Protein AF-A0A2A5HEH4-F1 (afdb_monomer_lite)

Structure (mmCIF, N/CA/C/O backbone):
data_AF-A0A2A5HEH4-F1
#
_entry.id   AF-A0A2A5HEH4-F1
#
loop_
_atom_site.group_PDB
_atom_site.id
_atom_site.type_symbol
_atom_site.label_atom_id
_atom_site.label_alt_id
_atom_site.label_comp_id
_atom_site.label_asym_id
_atom_site.label_entity_id
_atom_site.label_seq_id
_atom_site.pdbx_PDB_ins_code
_atom_site.Cartn_x
_atom_site.Cartn_y
_atom_site.Cartn_z
_atom_site.occupancy
_atom_site.B_iso_or_equiv
_atom_site.auth_seq_id
_atom_site.auth_comp_id
_atom_site.auth_asym_id
_atom_site.auth_atom_id
_atom_site.pdbx_PDB_model_num
ATOM 1 N N . MET A 1 1 ? -3.241 9.860 17.869 1.00 51.69 1 MET A N 1
ATOM 2 C CA . MET A 1 1 ? -3.088 9.216 16.545 1.00 51.69 1 MET 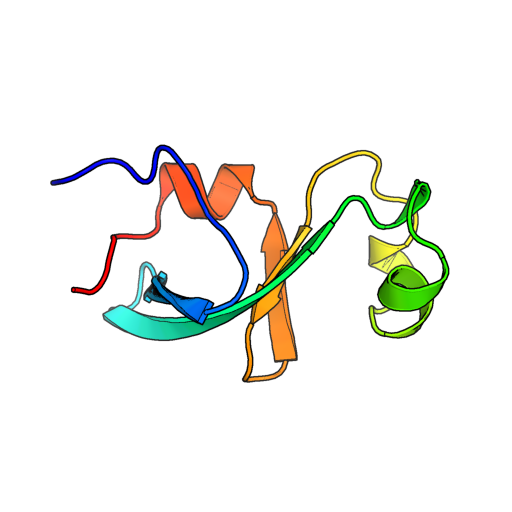A CA 1
ATOM 3 C C . MET A 1 1 ? -1.723 8.547 16.489 1.00 51.69 1 MET A C 1
ATOM 5 O O . MET A 1 1 ? -0.725 9.253 16.566 1.00 51.69 1 MET A O 1
ATOM 9 N N . GLN A 1 2 ? -1.652 7.214 16.442 1.00 53.00 2 GLN A N 1
ATOM 10 C CA . GLN A 1 2 ? -0.367 6.520 16.299 1.00 53.00 2 GLN A CA 1
ATOM 11 C C . GLN A 1 2 ? 0.089 6.591 14.837 1.00 53.00 2 GLN A C 1
ATOM 13 O O . GLN A 1 2 ? -0.659 6.239 13.927 1.00 53.00 2 GLN A O 1
ATOM 18 N N . LYS A 1 3 ? 1.305 7.091 14.610 1.00 57.06 3 LYS A N 1
ATOM 19 C CA . LYS A 1 3 ? 1.907 7.210 13.278 1.00 57.06 3 LYS A CA 1
ATOM 20 C C . LYS A 1 3 ? 2.414 5.831 12.843 1.00 57.06 3 LYS A C 1
ATOM 22 O O . LYS A 1 3 ? 3.146 5.197 13.598 1.00 57.06 3 LYS A O 1
ATOM 27 N N . LEU A 1 4 ? 2.064 5.380 11.637 1.00 68.06 4 LEU A N 1
ATOM 28 C CA . LEU A 1 4 ? 2.537 4.107 11.072 1.00 68.06 4 LEU A CA 1
ATOM 29 C C . LEU A 1 4 ? 4.051 4.180 10.795 1.00 68.06 4 LEU A C 1
ATOM 31 O O . LEU A 1 4 ? 4.499 4.632 9.738 1.00 68.06 4 LEU A O 1
ATOM 35 N N . THR A 1 5 ? 4.869 3.775 11.766 1.00 67.69 5 THR A N 1
ATOM 36 C CA . THR A 1 5 ? 6.337 3.781 11.653 1.00 67.69 5 THR A CA 1
ATOM 37 C C . THR A 1 5 ? 6.832 2.649 10.753 1.00 67.69 5 THR A C 1
ATOM 39 O O . THR A 1 5 ? 7.684 2.879 9.884 1.00 67.69 5 THR A O 1
ATOM 42 N N . SER A 1 6 ? 6.228 1.465 10.882 1.00 78.81 6 SER A N 1
ATOM 43 C CA . SER A 1 6 ? 6.516 0.273 10.085 1.00 78.81 6 SER A CA 1
ATOM 44 C C . SER A 1 6 ? 5.234 -0.314 9.496 1.00 78.81 6 SER A C 1
ATOM 46 O O . SER A 1 6 ? 4.207 -0.353 10.166 1.00 78.81 6 SER A O 1
ATOM 48 N N . ILE A 1 7 ? 5.295 -0.743 8.233 1.00 85.38 7 ILE A N 1
ATOM 49 C CA . ILE A 1 7 ? 4.200 -1.419 7.528 1.00 85.38 7 ILE A CA 1
ATOM 50 C C . ILE A 1 7 ? 4.784 -2.646 6.846 1.00 85.38 7 ILE A C 1
ATOM 52 O O . ILE A 1 7 ? 5.748 -2.533 6.085 1.00 85.38 7 ILE A O 1
ATOM 56 N N . ALA A 1 8 ? 4.181 -3.795 7.117 1.00 88.81 8 ALA A N 1
ATOM 57 C CA . ALA A 1 8 ? 4.537 -5.088 6.551 1.00 88.81 8 ALA A CA 1
ATOM 58 C C . ALA A 1 8 ? 3.283 -5.823 6.055 1.00 88.81 8 ALA A C 1
ATOM 60 O O . ALA A 1 8 ? 2.157 -5.390 6.310 1.00 88.81 8 ALA A O 1
ATOM 61 N N . SER A 1 9 ? 3.474 -6.948 5.365 1.00 90.88 9 SER A N 1
ATOM 62 C CA . SER A 1 9 ? 2.371 -7.868 5.059 1.00 90.88 9 SER A CA 1
ATOM 63 C C . SER A 1 9 ? 1.611 -8.253 6.338 1.00 90.88 9 SER A C 1
ATOM 65 O O . SER A 1 9 ? 2.208 -8.367 7.408 1.00 90.88 9 SER A O 1
ATOM 67 N N . GLY A 1 10 ? 0.288 -8.361 6.243 1.00 92.12 10 GLY A N 1
ATOM 68 C CA . GLY A 1 10 ? -0.626 -8.597 7.362 1.00 92.12 10 GLY A CA 1
ATOM 69 C C . GLY A 1 10 ? -0.982 -7.354 8.185 1.00 92.12 10 GLY A C 1
ATOM 70 O O . GLY A 1 10 ? -1.910 -7.411 8.989 1.00 92.12 10 GLY A O 1
ATOM 71 N N . THR A 1 11 ? -0.306 -6.216 7.979 1.00 92.00 11 THR A N 1
ATOM 72 C CA . THR A 1 11 ? -0.623 -4.979 8.713 1.00 92.00 11 THR A CA 1
ATOM 73 C C . THR A 1 11 ? -2.032 -4.510 8.365 1.00 92.00 11 THR A C 1
ATOM 75 O O . THR A 1 11 ? -2.376 -4.385 7.188 1.00 92.00 11 THR A O 1
ATOM 78 N N . ARG A 1 12 ? -2.837 -4.215 9.386 1.00 93.50 12 ARG A N 1
ATOM 79 C CA . ARG A 1 12 ? -4.171 -3.638 9.221 1.00 93.50 12 ARG A CA 1
ATOM 80 C C . ARG A 1 12 ? -4.094 -2.120 9.315 1.00 93.50 12 ARG A C 1
ATOM 82 O O . ARG A 1 12 ? -3.484 -1.563 10.228 1.00 93.50 12 ARG A O 1
ATOM 89 N N . VAL A 1 13 ? -4.712 -1.445 8.358 1.00 93.06 13 VAL A N 1
ATOM 90 C CA . VAL A 1 13 ? -4.785 0.016 8.309 1.00 93.06 13 VAL A CA 1
ATOM 91 C C . VAL A 1 13 ? -6.209 0.459 8.006 1.00 93.06 13 VAL A C 1
ATOM 93 O O . VAL A 1 13 ? -6.978 -0.268 7.383 1.00 93.06 13 VAL A O 1
ATOM 96 N N . LEU A 1 14 ? -6.556 1.669 8.420 1.00 93.69 14 LEU A N 1
ATOM 97 C CA . LEU A 1 14 ? -7.771 2.354 8.002 1.00 93.69 14 LEU A CA 1
ATOM 98 C C . LEU A 1 14 ? -7.413 3.362 6.920 1.00 93.69 14 LEU A C 1
ATOM 100 O O . LEU A 1 14 ? -6.512 4.187 7.102 1.00 93.69 14 LEU A O 1
ATOM 104 N N . SER A 1 15 ? -8.120 3.282 5.796 1.00 92.06 15 SER A N 1
ATOM 105 C CA . SER A 1 15 ? -8.032 4.286 4.744 1.00 92.06 15 SER A CA 1
ATOM 106 C C . SER A 1 15 ? -8.550 5.644 5.238 1.00 92.06 15 SER A C 1
ATOM 108 O O . SER A 1 15 ? -9.287 5.699 6.227 1.00 92.06 15 SER A O 1
ATOM 110 N N . PRO A 1 16 ? -8.247 6.748 4.533 1.00 88.25 16 PRO A N 1
ATOM 111 C CA . PRO A 1 16 ? -8.772 8.070 4.882 1.00 88.25 16 PRO A CA 1
ATOM 112 C C . PRO A 1 16 ? -10.308 8.133 4.901 1.00 88.25 16 PRO A C 1
ATOM 114 O O . PRO A 1 16 ? -10.883 8.935 5.626 1.00 88.25 16 PRO A O 1
ATOM 117 N N . GLY A 1 17 ? -10.975 7.263 4.133 1.00 89.12 17 GLY A N 1
ATOM 118 C CA . GLY A 1 17 ? -12.432 7.110 4.133 1.00 89.12 17 GLY A CA 1
ATOM 119 C C . GLY A 1 17 ? -12.975 6.180 5.226 1.00 89.12 17 GLY A C 1
ATOM 120 O O . GLY A 1 17 ? -14.141 5.809 5.167 1.00 89.12 17 GLY A O 1
ATOM 121 N N . GLY A 1 18 ? -12.143 5.737 6.175 1.00 89.12 18 GLY A N 1
ATOM 122 C CA . GLY A 1 18 ? -12.538 4.845 7.271 1.00 89.12 18 GLY A CA 1
ATOM 123 C C . GLY A 1 18 ? -12.690 3.371 6.884 1.00 89.12 18 GLY A C 1
ATOM 124 O O . GLY A 1 18 ? -13.202 2.583 7.676 1.00 89.12 18 GLY A O 1
ATOM 125 N N . ARG A 1 19 ? -12.254 2.962 5.683 1.00 90.81 19 ARG A N 1
ATOM 126 C CA . ARG A 1 19 ? -12.361 1.563 5.241 1.00 90.81 19 ARG A CA 1
ATOM 127 C C . ARG A 1 19 ? -11.190 0.740 5.792 1.00 90.81 19 ARG A C 1
ATOM 129 O O . ARG A 1 19 ? -10.043 1.137 5.567 1.00 90.81 19 ARG A O 1
ATOM 136 N N . PRO A 1 20 ? -11.437 -0.401 6.462 1.00 93.19 20 PRO A N 1
ATOM 137 C CA . PRO A 1 20 ? -10.369 -1.283 6.910 1.00 93.19 20 PRO A CA 1
ATOM 138 C C . PRO A 1 20 ? -9.730 -1.987 5.713 1.00 93.19 20 PRO A C 1
ATOM 140 O O . PRO A 1 20 ? -10.418 -2.510 4.835 1.00 93.19 20 PRO A O 1
ATOM 143 N N . LEU A 1 21 ? -8.403 -1.997 5.688 1.00 94.88 21 LEU A N 1
ATOM 144 C CA . LEU A 1 21 ? -7.587 -2.617 4.654 1.00 94.88 21 LEU A CA 1
ATOM 145 C C . LEU A 1 21 ? -6.491 -3.458 5.304 1.00 94.88 21 LEU A C 1
ATOM 147 O O . LEU A 1 21 ? -5.961 -3.118 6.362 1.00 94.88 21 LEU A O 1
ATOM 151 N N . VAL A 1 22 ? -6.135 -4.555 4.642 1.00 95.25 22 VAL A N 1
ATOM 152 C CA . VAL A 1 22 ? -5.056 -5.450 5.065 1.00 95.25 22 VAL A CA 1
ATOM 153 C C . VAL A 1 22 ? -3.966 -5.404 4.015 1.00 95.25 22 VAL A C 1
ATOM 155 O O . VAL A 1 22 ? -4.242 -5.575 2.829 1.00 95.25 22 VAL A O 1
ATOM 158 N N . VAL A 1 23 ? -2.737 -5.148 4.440 1.00 94.75 23 VAL A N 1
ATOM 159 C CA . VAL A 1 23 ? -1.576 -5.124 3.552 1.00 94.75 23 VAL A CA 1
ATOM 160 C C . VAL A 1 23 ? -1.235 -6.548 3.122 1.00 94.75 23 VAL A C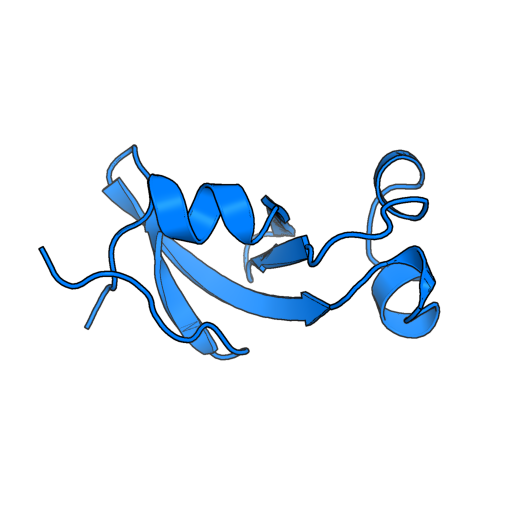 1
ATOM 162 O O . VAL A 1 23 ? -0.965 -7.396 3.965 1.00 94.75 23 VAL A O 1
ATOM 165 N N . ASP A 1 24 ? -1.210 -6.800 1.817 1.00 94.69 24 ASP A N 1
ATOM 166 C CA . ASP A 1 24 ? -0.754 -8.063 1.225 1.00 94.69 24 ASP A CA 1
ATOM 167 C C . ASP A 1 24 ? 0.765 -8.037 1.024 1.00 94.69 24 ASP A C 1
ATOM 169 O O . ASP A 1 24 ? 1.486 -8.919 1.486 1.00 94.69 24 ASP A O 1
ATOM 173 N N . ALA A 1 25 ? 1.278 -6.973 0.399 1.00 93.31 25 ALA A N 1
ATOM 174 C CA . ALA A 1 25 ? 2.693 -6.855 0.066 1.00 93.31 25 ALA A CA 1
ATOM 175 C C . ALA A 1 25 ? 3.197 -5.408 0.137 1.00 93.31 25 ALA A C 1
ATOM 177 O O . ALA A 1 25 ? 2.473 -4.456 -0.156 1.00 93.31 25 ALA A O 1
ATOM 178 N N . VAL A 1 26 ? 4.479 -5.249 0.479 1.00 93.75 26 VAL A N 1
ATOM 179 C CA . VAL A 1 26 ? 5.192 -3.964 0.445 1.00 93.75 26 VAL A CA 1
ATOM 180 C C . VAL A 1 26 ? 6.527 -4.163 -0.258 1.00 93.75 26 VAL A C 1
ATOM 182 O O . VAL A 1 26 ? 7.412 -4.829 0.271 1.00 93.75 26 VAL A O 1
ATOM 185 N N . PHE A 1 27 ? 6.697 -3.577 -1.439 1.00 94.50 27 PHE A N 1
ATOM 186 C CA . PHE A 1 27 ? 7.901 -3.772 -2.254 1.00 94.50 27 PHE A CA 1
ATOM 187 C C . PHE A 1 27 ? 8.168 -2.569 -3.161 1.00 94.50 27 PHE A C 1
ATOM 189 O O . PHE A 1 27 ? 7.346 -1.663 -3.272 1.00 94.50 27 PHE A O 1
ATOM 196 N N . VAL A 1 28 ? 9.339 -2.531 -3.799 1.00 94.12 28 VAL A N 1
ATOM 197 C CA . VAL A 1 28 ? 9.662 -1.543 -4.839 1.00 94.12 28 VAL A CA 1
ATOM 198 C C . VAL A 1 28 ? 9.469 -2.221 -6.198 1.00 94.12 28 VAL A C 1
ATOM 200 O O . VAL A 1 28 ? 10.269 -3.100 -6.520 1.00 94.12 28 VAL A O 1
ATOM 203 N N . PRO A 1 29 ? 8.454 -1.851 -7.004 1.00 92.31 29 PRO A N 1
ATOM 204 C CA . PRO A 1 29 ? 8.122 -2.578 -8.234 1.00 92.31 29 PRO A CA 1
ATOM 205 C C . PRO A 1 29 ? 9.282 -2.713 -9.219 1.00 92.31 29 PRO A C 1
ATOM 207 O O . PRO A 1 29 ? 9.457 -3.769 -9.819 1.00 92.31 29 PRO A O 1
ATOM 210 N N . LYS A 1 30 ? 10.121 -1.677 -9.330 1.00 91.38 30 LYS A N 1
ATOM 211 C CA . LYS A 1 30 ? 11.308 -1.704 -10.190 1.00 91.38 30 LYS A CA 1
ATOM 212 C C . LYS A 1 30 ? 12.348 -2.753 -9.763 1.00 91.38 30 LYS A C 1
ATOM 214 O O . LYS A 1 30 ? 13.110 -3.214 -10.604 1.00 91.38 30 LYS A O 1
ATOM 219 N N . HIS A 1 31 ? 12.425 -3.087 -8.473 1.00 92.38 31 HIS A N 1
ATOM 220 C CA . HIS A 1 31 ? 13.446 -3.990 -7.919 1.00 92.38 31 HIS A CA 1
ATOM 221 C C . HIS A 1 31 ? 12.927 -5.413 -7.691 1.00 92.38 31 HIS A C 1
ATOM 223 O O . HIS A 1 31 ? 13.721 -6.339 -7.576 1.00 92.38 31 HIS A O 1
ATOM 229 N N . ASP A 1 32 ? 11.609 -5.594 -7.635 1.00 89.19 32 ASP A N 1
ATOM 230 C CA . ASP A 1 32 ? 10.968 -6.886 -7.423 1.00 89.19 32 ASP A CA 1
ATOM 231 C C . ASP A 1 32 ? 10.081 -7.210 -8.625 1.00 89.19 32 ASP A C 1
ATOM 233 O O . ASP A 1 32 ? 8.905 -6.851 -8.677 1.00 89.19 32 ASP A O 1
ATOM 237 N N . ALA A 1 33 ? 10.665 -7.877 -9.621 1.00 85.56 33 ALA A N 1
ATOM 238 C CA . ALA A 1 33 ? 9.959 -8.237 -10.846 1.00 85.56 33 ALA A CA 1
ATOM 239 C C . ALA A 1 33 ? 8.834 -9.261 -10.604 1.00 85.56 33 ALA A C 1
ATOM 241 O O . ALA A 1 33 ? 7.839 -9.246 -11.332 1.00 85.56 33 ALA A O 1
ATOM 242 N N . SER A 1 34 ? 8.962 -10.126 -9.592 1.00 87.94 34 SER A N 1
ATOM 243 C CA . SER A 1 34 ? 7.952 -11.134 -9.255 1.00 87.94 34 SER A CA 1
ATOM 244 C C . SER A 1 34 ? 6.661 -10.466 -8.796 1.00 87.94 34 SER A C 1
ATOM 246 O O . SER A 1 34 ? 5.604 -10.676 -9.396 1.00 87.94 34 SER A O 1
ATOM 248 N N . ASN A 1 35 ? 6.750 -9.580 -7.804 1.00 85.06 35 ASN A N 1
ATOM 249 C CA . ASN A 1 35 ? 5.598 -8.801 -7.361 1.00 85.06 35 ASN A CA 1
ATOM 250 C C . ASN A 1 35 ? 5.237 -7.683 -8.357 1.00 85.06 35 ASN A C 1
ATOM 252 O O . ASN A 1 35 ? 4.065 -7.348 -8.525 1.00 85.06 35 ASN A O 1
ATOM 256 N N . GLY A 1 36 ? 6.211 -7.167 -9.109 1.00 83.88 36 GLY A N 1
ATOM 257 C CA . GLY A 1 36 ? 6.022 -6.197 -10.187 1.00 83.88 36 GLY A CA 1
ATOM 258 C C . GLY A 1 36 ? 5.087 -6.693 -11.297 1.00 83.88 36 GLY A C 1
ATOM 259 O O . GLY A 1 36 ? 4.297 -5.921 -11.837 1.00 83.88 36 GLY A O 1
ATOM 260 N N . ARG A 1 37 ? 5.095 -7.993 -11.615 1.00 86.50 37 ARG A N 1
ATOM 261 C CA . ARG A 1 37 ? 4.152 -8.581 -12.585 1.00 86.50 37 ARG A CA 1
ATOM 262 C C . ARG A 1 37 ? 2.700 -8.546 -12.100 1.00 86.50 37 ARG A C 1
ATOM 264 O O . ARG A 1 37 ? 1.811 -8.394 -12.936 1.00 86.50 37 ARG A O 1
ATOM 271 N N . ARG A 1 38 ? 2.472 -8.626 -10.782 1.00 85.56 38 ARG A N 1
ATOM 272 C CA . ARG A 1 38 ? 1.138 -8.592 -10.151 1.00 85.56 38 ARG A CA 1
ATOM 273 C C . ARG A 1 38 ? 0.497 -7.202 -10.193 1.00 85.56 38 ARG A C 1
ATOM 275 O O . ARG A 1 38 ? -0.715 -7.096 -10.053 1.00 85.56 38 ARG A O 1
ATOM 282 N N . VAL A 1 39 ? 1.286 -6.146 -10.406 1.00 88.00 39 VAL A N 1
ATOM 283 C CA . VAL A 1 39 ? 0.785 -4.766 -10.470 1.00 88.00 39 VAL A CA 1
ATOM 284 C C . VAL A 1 39 ? 0.670 -4.259 -11.917 1.00 88.00 39 VAL A C 1
ATOM 286 O O . VAL A 1 39 ? 1.421 -4.705 -12.797 1.00 88.00 39 VAL A O 1
ATOM 289 N N . PRO A 1 40 ? -0.253 -3.315 -12.195 1.00 89.38 40 PRO A N 1
ATOM 290 C CA . PRO A 1 40 ? -0.398 -2.693 -13.509 1.00 89.38 40 PRO A CA 1
ATOM 291 C C . PRO A 1 40 ? 0.908 -2.083 -14.029 1.00 89.38 40 PRO A C 1
ATOM 293 O O . PRO A 1 40 ? 1.685 -1.517 -13.258 1.00 89.38 40 PRO A O 1
ATOM 296 N N . SER A 1 41 ? 1.117 -2.135 -15.350 1.00 88.50 41 SER A N 1
ATOM 297 C CA . SER A 1 41 ? 2.345 -1.672 -16.023 1.00 88.50 41 SER A CA 1
ATOM 298 C C . SER A 1 41 ? 2.774 -0.262 -15.609 1.00 88.50 41 SER A C 1
ATOM 300 O O . SER A 1 41 ? 3.950 -0.043 -15.325 1.00 88.50 41 SER A O 1
ATOM 302 N N . ARG A 1 42 ? 1.815 0.662 -15.451 1.00 88.19 42 ARG A N 1
ATOM 303 C CA . ARG A 1 42 ? 2.059 2.045 -15.003 1.00 88.19 42 ARG A CA 1
ATOM 304 C C . ARG A 1 42 ? 2.795 2.155 -13.661 1.00 88.19 42 ARG A C 1
ATOM 306 O O . ARG A 1 42 ? 3.495 3.133 -13.432 1.00 88.19 42 ARG A O 1
ATOM 313 N N . PHE A 1 43 ? 2.658 1.163 -12.781 1.00 87.44 43 PHE A N 1
ATOM 314 C CA . PHE A 1 43 ? 3.302 1.151 -11.466 1.00 87.44 43 PHE A CA 1
ATOM 315 C C . PHE A 1 43 ? 4.629 0.386 -11.452 1.00 87.44 43 PHE A C 1
ATOM 317 O O . PHE A 1 43 ? 5.419 0.565 -10.528 1.00 87.44 43 PHE A O 1
ATOM 324 N N . ARG A 1 44 ? 4.917 -0.435 -12.471 1.00 88.88 44 ARG A N 1
ATOM 325 C CA . ARG A 1 44 ? 6.122 -1.288 -12.524 1.00 88.88 44 ARG A CA 1
ATOM 326 C C . ARG A 1 44 ? 7.422 -0.493 -12.569 1.00 88.88 44 ARG A C 1
ATOM 328 O O . ARG A 1 44 ? 8.444 -0.953 -12.076 1.00 88.88 44 ARG A O 1
ATOM 335 N N . HIS A 1 45 ? 7.373 0.718 -13.114 1.00 89.12 45 HIS A N 1
ATOM 336 C CA . HIS A 1 45 ? 8.528 1.610 -13.215 1.00 89.12 45 HIS A CA 1
ATOM 337 C C . HIS A 1 45 ? 8.785 2.427 -11.938 1.00 89.12 45 HIS A C 1
ATOM 339 O O . HIS A 1 45 ? 9.747 3.193 -11.888 1.00 89.12 45 HIS A O 1
ATOM 345 N N . LEU A 1 46 ? 7.953 2.286 -10.899 1.00 88.38 46 LEU A N 1
ATOM 346 C CA . LEU A 1 46 ? 8.130 3.032 -9.658 1.00 88.38 46 LEU A CA 1
ATOM 347 C C . LEU A 1 46 ? 9.385 2.579 -8.903 1.00 88.38 46 LEU A C 1
ATOM 349 O O . LEU A 1 46 ? 9.517 1.425 -8.494 1.00 88.38 46 LEU A O 1
ATOM 353 N N . SER A 1 47 ? 10.258 3.546 -8.621 1.00 91.56 47 SER A N 1
ATOM 354 C CA . SER A 1 47 ? 11.431 3.394 -7.745 1.00 91.56 47 SER A CA 1
ATOM 355 C C . SER A 1 47 ? 11.104 3.611 -6.259 1.00 91.56 47 SER A C 1
ATOM 357 O O . SER A 1 47 ? 12.003 3.790 -5.442 1.00 91.56 47 SER A O 1
ATOM 359 N N . ARG A 1 48 ? 9.819 3.665 -5.891 1.00 91.75 48 ARG A N 1
ATOM 360 C CA . ARG A 1 48 ? 9.347 3.894 -4.517 1.00 91.75 48 ARG A CA 1
ATOM 361 C C . ARG A 1 48 ? 8.594 2.669 -4.012 1.00 91.75 48 ARG A C 1
ATOM 363 O O . ARG A 1 48 ? 8.054 1.907 -4.810 1.00 91.75 48 ARG A O 1
ATOM 370 N N . LYS A 1 49 ? 8.540 2.502 -2.686 1.00 92.75 49 LYS A N 1
ATOM 371 C CA . LYS A 1 49 ? 7.766 1.423 -2.062 1.00 92.75 49 LYS A CA 1
ATOM 372 C C . LYS A 1 49 ? 6.280 1.602 -2.369 1.00 92.75 49 LYS A C 1
ATOM 374 O O . LYS A 1 49 ? 5.702 2.642 -2.047 1.00 92.75 49 LYS A O 1
ATOM 379 N N . LEU A 1 50 ? 5.694 0.579 -2.967 1.00 94.25 50 LEU A N 1
ATOM 380 C CA . LEU A 1 50 ? 4.272 0.430 -3.207 1.00 94.25 50 LEU A CA 1
ATOM 381 C C . LEU A 1 50 ? 3.715 -0.555 -2.180 1.00 94.25 50 LEU A C 1
ATOM 383 O O . LEU A 1 50 ? 4.351 -1.563 -1.866 1.00 94.25 50 LEU A O 1
ATOM 387 N N . VAL A 1 51 ? 2.543 -0.237 -1.650 1.00 94.50 51 VAL A N 1
ATOM 388 C CA . VAL A 1 51 ? 1.760 -1.108 -0.782 1.00 94.50 51 VAL A CA 1
ATOM 389 C C . VAL A 1 51 ? 0.625 -1.671 -1.622 1.00 94.50 51 VAL A C 1
ATOM 391 O O . VAL A 1 51 ? -0.100 -0.914 -2.267 1.00 94.50 51 VAL A O 1
ATOM 394 N N . VAL A 1 52 ? 0.503 -2.992 -1.630 1.00 94.69 52 VAL A N 1
ATOM 395 C CA . VAL A 1 52 ? -0.615 -3.721 -2.229 1.00 94.69 52 VAL A CA 1
ATOM 396 C C . VAL A 1 52 ? -1.473 -4.246 -1.090 1.00 94.69 52 VAL A C 1
ATOM 398 O O . VAL A 1 52 ? -0.948 -4.824 -0.137 1.00 94.69 52 VAL A O 1
ATOM 401 N N . PHE A 1 53 ? -2.776 -4.028 -1.178 1.00 95.38 53 PHE A N 1
ATOM 402 C CA . PHE A 1 53 ? -3.752 -4.504 -0.211 1.00 95.38 53 PHE A CA 1
ATOM 403 C C . PHE A 1 53 ? -4.403 -5.807 -0.675 1.00 95.38 53 PHE A C 1
ATOM 405 O O . PHE A 1 53 ? -4.439 -6.111 -1.867 1.00 95.38 53 PHE A O 1
ATOM 412 N N . ALA A 1 54 ? -4.953 -6.564 0.273 1.00 93.88 54 ALA A N 1
ATOM 413 C CA . ALA A 1 54 ? -5.618 -7.839 0.016 1.00 93.88 54 ALA A CA 1
ATOM 414 C C . ALA A 1 54 ? -6.843 -7.714 -0.911 1.00 93.88 54 ALA A C 1
ATOM 416 O O . ALA A 1 54 ? -7.199 -8.675 -1.584 1.00 93.88 54 ALA A O 1
ATOM 417 N N . ASP A 1 55 ? -7.468 -6.533 -0.988 1.00 92.12 55 ASP A N 1
ATOM 418 C CA . ASP A 1 55 ? -8.576 -6.255 -1.912 1.00 92.12 55 ASP A CA 1
ATOM 419 C C . ASP A 1 55 ? -8.111 -5.857 -3.328 1.00 92.12 55 ASP A C 1
ATOM 421 O O . ASP A 1 55 ? -8.926 -5.491 -4.172 1.00 92.12 55 ASP A O 1
ATOM 425 N N . GLY A 1 56 ? -6.800 -5.904 -3.590 1.00 89.94 56 GLY A N 1
ATOM 426 C CA . GLY A 1 56 ? -6.187 -5.526 -4.862 1.00 89.94 56 GLY A CA 1
ATOM 427 C C . GLY A 1 56 ? -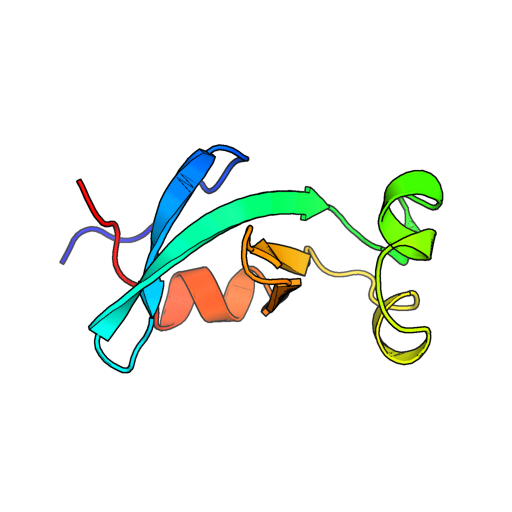5.964 -4.023 -5.033 1.00 89.94 56 GLY A C 1
ATOM 428 O O . GLY A 1 56 ? -5.361 -3.611 -6.028 1.00 89.94 56 GLY A O 1
ATOM 429 N N . SER A 1 57 ? -6.402 -3.188 -4.082 1.00 91.94 57 SER A N 1
ATOM 430 C CA . SER A 1 57 ? -6.067 -1.766 -4.093 1.00 91.94 57 SER A CA 1
ATOM 431 C C . SER A 1 57 ? -4.580 -1.547 -3.799 1.00 91.94 57 SER A C 1
ATOM 433 O O . SER A 1 57 ? -3.882 -2.400 -3.245 1.00 91.94 57 SER A O 1
ATOM 435 N N . MET A 1 58 ? -4.055 -0.404 -4.238 1.00 92.38 58 MET A N 1
ATOM 436 C CA . MET A 1 58 ? -2.629 -0.099 -4.173 1.00 92.38 58 MET A CA 1
ATOM 437 C C . MET A 1 58 ? -2.423 1.369 -3.846 1.00 92.38 58 MET A C 1
ATOM 439 O O . MET A 1 58 ? -3.114 2.222 -4.401 1.00 92.38 58 MET A O 1
ATOM 443 N N . ALA A 1 59 ? -1.425 1.665 -3.020 1.00 92.75 59 ALA A N 1
ATOM 444 C CA . ALA A 1 59 ? -1.011 3.037 -2.758 1.00 92.75 59 ALA A CA 1
ATOM 445 C C . ALA A 1 59 ? 0.492 3.122 -2.443 1.00 92.75 59 ALA A C 1
ATOM 447 O O . ALA A 1 59 ? 1.091 2.166 -1.939 1.00 92.75 59 ALA A O 1
ATOM 448 N N . PRO A 1 60 ? 1.154 4.253 -2.734 1.00 93.25 60 PRO A N 1
ATOM 449 C CA . PRO A 1 60 ? 2.529 4.484 -2.316 1.00 93.25 60 PRO A CA 1
ATOM 450 C C . PRO A 1 60 ? 2.658 4.430 -0.792 1.00 93.25 60 PRO A C 1
ATOM 452 O O . PRO A 1 60 ? 1.849 5.008 -0.071 1.00 93.25 60 PRO A O 1
ATOM 455 N N . LEU A 1 61 ? 3.741 3.840 -0.279 1.00 92.31 61 LEU A N 1
ATOM 456 C CA . LEU A 1 61 ? 3.983 3.772 1.169 1.00 92.31 61 LEU A CA 1
ATOM 457 C C . LEU A 1 61 ? 3.983 5.158 1.836 1.00 92.31 61 LEU A C 1
ATOM 459 O O . LEU A 1 61 ? 3.574 5.293 2.985 1.00 92.31 61 LEU A O 1
ATOM 463 N N . ALA A 1 62 ? 4.446 6.186 1.120 1.00 91.19 62 ALA A N 1
ATOM 464 C CA . ALA A 1 62 ? 4.439 7.563 1.605 1.00 91.19 62 ALA A CA 1
ATOM 465 C C . ALA A 1 62 ? 3.015 8.083 1.868 1.00 91.19 62 ALA A C 1
ATOM 467 O O . ALA A 1 62 ? 2.797 8.761 2.866 1.00 91.19 62 ALA A O 1
ATOM 468 N N . GLU A 1 63 ? 2.056 7.721 1.015 1.00 91.81 63 GLU A N 1
ATOM 469 C CA . GLU A 1 63 ? 0.648 8.088 1.166 1.00 91.81 63 GLU A CA 1
ATOM 470 C C . GLU A 1 63 ? 0.026 7.369 2.365 1.00 91.81 63 GLU A C 1
ATOM 472 O O . GLU A 1 63 ? -0.623 8.002 3.197 1.00 91.81 63 GLU A O 1
ATOM 477 N N . ILE A 1 64 ? 0.323 6.072 2.528 1.00 91.50 64 ILE A N 1
ATOM 478 C CA . ILE A 1 64 ? -0.124 5.309 3.699 1.00 91.50 64 ILE A CA 1
ATOM 479 C C . ILE A 1 64 ? 0.370 5.963 4.992 1.00 91.50 64 ILE A C 1
ATOM 481 O O . ILE 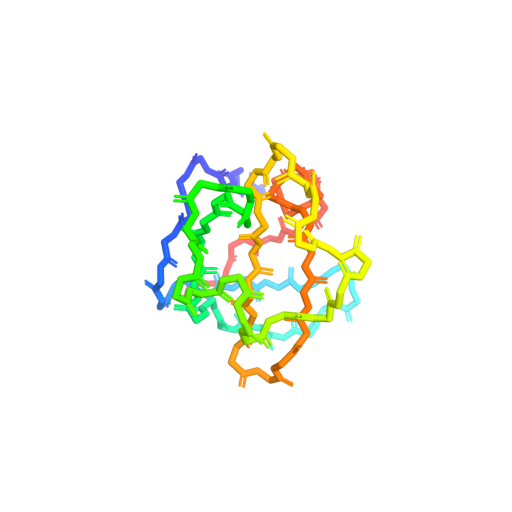A 1 64 ? -0.403 6.214 5.909 1.00 91.50 64 ILE A O 1
ATOM 485 N N . LYS A 1 65 ? 1.658 6.307 5.057 1.00 89.94 65 LYS A N 1
ATOM 486 C CA . LYS A 1 65 ? 2.249 6.943 6.243 1.00 89.94 65 LYS A CA 1
ATOM 487 C C . LYS A 1 65 ? 1.694 8.338 6.542 1.00 89.94 65 LYS A C 1
ATOM 489 O O . LYS A 1 65 ? 1.802 8.780 7.685 1.00 89.94 65 LYS A O 1
ATOM 494 N N . ALA A 1 66 ? 1.180 9.037 5.533 1.00 90.00 66 ALA A N 1
ATOM 495 C CA . ALA A 1 66 ? 0.662 10.392 5.672 1.00 90.00 66 ALA A CA 1
ATOM 496 C C . ALA A 1 66 ? -0.813 10.414 6.086 1.00 90.00 66 ALA A C 1
ATOM 498 O O . ALA A 1 66 ? -1.183 11.214 6.942 1.00 90.00 66 ALA A O 1
ATOM 499 N N . TYR A 1 67 ? -1.639 9.547 5.494 1.00 90.75 67 TYR A N 1
ATOM 500 C CA . TYR A 1 67 ? -3.097 9.681 5.579 1.00 90.75 67 TYR A CA 1
ATOM 501 C C . TYR A 1 67 ? -3.812 8.497 6.230 1.00 90.75 67 TYR A C 1
ATOM 503 O O . TYR A 1 67 ? -4.959 8.644 6.646 1.00 90.75 67 TYR A O 1
ATOM 511 N N . TYR A 1 68 ? -3.174 7.330 6.316 1.00 92.25 68 TYR A N 1
ATOM 512 C CA . TYR A 1 68 ? -3.815 6.133 6.850 1.00 92.25 68 TYR A CA 1
ATOM 513 C C . TYR A 1 68 ? -3.546 6.016 8.348 1.00 92.25 68 TYR A C 1
ATOM 515 O O . TYR A 1 68 ? -2.536 6.496 8.869 1.00 92.25 68 TYR A O 1
ATOM 523 N N . GLN A 1 69 ? -4.457 5.345 9.046 1.00 90.06 69 GLN A N 1
ATOM 524 C CA . GLN A 1 69 ? -4.345 5.089 10.480 1.00 90.06 69 GLN A CA 1
ATOM 525 C C . GLN A 1 69 ? -4.057 3.611 10.731 1.00 90.06 69 GLN A C 1
ATOM 527 O O . GLN A 1 69 ? -4.471 2.753 9.954 1.00 90.06 69 GLN A O 1
ATOM 532 N N . ALA A 1 70 ? -3.346 3.300 11.814 1.00 84.81 70 ALA A N 1
ATOM 533 C CA . ALA A 1 70 ? -3.197 1.918 12.254 1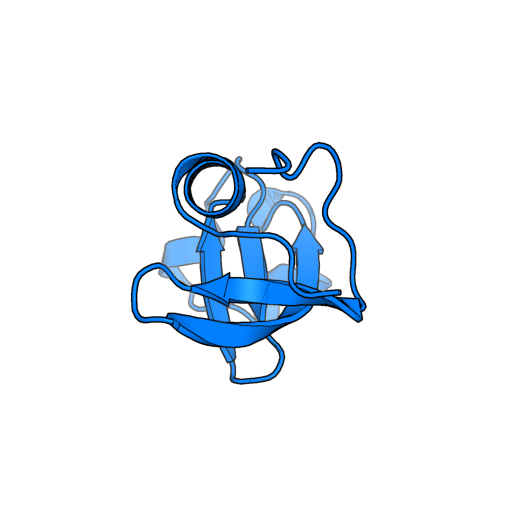.00 84.81 70 ALA A CA 1
ATOM 534 C C . ALA A 1 70 ? -4.552 1.380 12.741 1.00 84.81 70 ALA A C 1
ATOM 536 O O . ALA A 1 70 ? -5.231 2.050 13.521 1.00 84.81 70 ALA A O 1
ATOM 537 N N . ALA A 1 71 ? -4.929 0.186 12.286 1.00 79.88 71 ALA A N 1
ATOM 538 C CA . ALA A 1 71 ? -6.062 -0.556 12.826 1.00 79.88 71 ALA A CA 1
ATOM 539 C C . ALA A 1 71 ? -5.508 -1.669 13.723 1.00 79.88 71 ALA A C 1
ATOM 541 O O . ALA A 1 71 ? -4.746 -2.508 13.242 1.00 79.88 71 ALA A O 1
ATOM 542 N N . GLY A 1 72 ? -5.829 -1.612 15.018 1.00 63.56 72 GLY A N 1
ATOM 543 C CA . GLY A 1 72 ? -5.473 -2.641 16.004 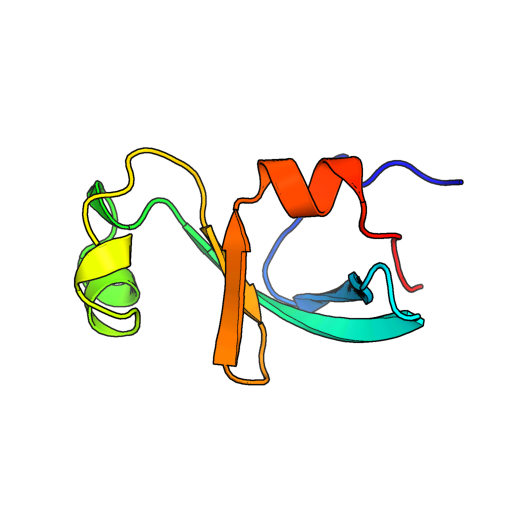1.00 63.56 72 GLY A CA 1
ATOM 544 C C . GLY A 1 72 ? -6.292 -3.911 15.841 1.00 63.56 72 GLY A C 1
ATOM 545 O O . GLY A 1 72 ? -7.463 -3.803 15.411 1.00 63.56 72 GLY A O 1
#

pLDDT: mean 88.06, std 9.24, range [51.69, 95.38]

Secondary structure (DSSP, 8-state):
--------TT-EEE-TTS-EEEEEEEE-TTT-HHHHHHS-HHHHT--SPEEEETTS-EEEHHHHHHH-EE--

Sequence (72 aa):
MQKLTSIASGTRVLSPGGRPLVVDAVFVPKHDASNGRRVPSRFRHLSRKLVVFADGSMAPLAEIKAYYQAAG

Foldseek 3Di:
DDFCPDDAAQFWKAALVRDIWGWHGKDALCVDVPVVVVDDPVRNPGRFIKTATPVRDIDTPVNCRPRMGGDD

Radius of gyration: 11.77 Å; chains: 1; bounding box: 26×22×33 Å